Protein AF-A0A4R6VSX8-F1 (afdb_monomer_lite)

Foldseek 3Di:
DVVVVVVVVVVVVVVVVVQDDDPPPPVQDDAADPLLVQQLCLLLDPQQLDRRHDPQLCVPPHFDADPSHTFQPPFALQDLDDAPPLLGRLRRSLVVLLSSQVVRVVVSRHDDLVSLVSSLVSSLVSQVVSCPVHDPVSNVSSVVSSVVSVVQCVSRVSGRDDDDDDPRDPDDD

Radius of gyration: 16.75 Å; chains: 1; bounding box: 41×36×49 Å

Structure (mmCIF, N/CA/C/O backbone):
data_AF-A0A4R6VSX8-F1
#
_entry.id   AF-A0A4R6VSX8-F1
#
loop_
_atom_site.group_PDB
_atom_site.id
_atom_site.type_symbol
_atom_site.label_atom_id
_atom_site.label_alt_id
_atom_site.label_comp_id
_atom_site.label_asym_id
_atom_site.label_entity_id
_atom_site.label_seq_id
_atom_site.pdbx_PDB_ins_code
_atom_site.Cartn_x
_atom_site.Cartn_y
_atom_site.Cartn_z
_atom_site.occupancy
_atom_site.B_iso_or_equiv
_atom_site.auth_seq_id
_atom_site.auth_comp_id
_atom_site.auth_asym_id
_atom_site.auth_atom_id
_atom_site.pdbx_PDB_model_num
ATOM 1 N N . MET A 1 1 ? 3.334 13.616 31.011 1.00 51.47 1 MET A N 1
ATOM 2 C CA . MET A 1 1 ? 3.569 14.041 29.610 1.00 51.47 1 MET A CA 1
ATOM 3 C C . MET A 1 1 ? 5.043 14.019 29.218 1.00 51.47 1 MET A C 1
ATOM 5 O O . MET A 1 1 ? 5.368 13.355 28.248 1.00 51.47 1 MET A O 1
ATOM 9 N N . THR A 1 2 ? 5.950 14.635 29.978 1.00 43.91 2 THR A N 1
ATOM 10 C CA . THR A 1 2 ? 7.404 14.675 29.689 1.00 43.91 2 THR A CA 1
ATOM 11 C C . THR A 1 2 ? 8.071 13.302 29.561 1.00 43.91 2 THR A C 1
ATOM 13 O O . THR A 1 2 ? 8.921 13.118 28.700 1.00 43.91 2 THR A O 1
ATOM 16 N N . ARG A 1 3 ? 7.650 12.311 30.360 1.00 41.16 3 ARG A N 1
ATOM 17 C CA . ARG A 1 3 ? 8.186 10.939 30.277 1.00 41.16 3 ARG A CA 1
ATOM 18 C C . ARG A 1 3 ? 7.726 10.179 29.025 1.00 41.16 3 ARG A C 1
ATOM 20 O O . ARG A 1 3 ? 8.539 9.510 28.413 1.00 41.16 3 ARG A O 1
ATOM 27 N N . LEU A 1 4 ? 6.469 10.352 28.604 1.00 46.59 4 LEU A N 1
ATOM 28 C CA . LEU A 1 4 ? 5.921 9.757 27.372 1.00 46.59 4 LEU A CA 1
ATOM 29 C C . LEU A 1 4 ? 6.583 10.336 26.111 1.00 46.59 4 LEU A C 1
ATOM 31 O O . LEU A 1 4 ? 6.922 9.593 25.197 1.00 46.59 4 LEU A O 1
ATOM 35 N N . LEU A 1 5 ? 6.821 11.651 26.097 1.00 45.94 5 LEU A N 1
ATOM 36 C CA . LEU A 1 5 ? 7.528 12.331 25.007 1.00 45.94 5 LEU A CA 1
ATOM 37 C C . LEU A 1 5 ? 8.998 11.892 24.915 1.00 45.94 5 LEU A C 1
ATOM 39 O O . LEU A 1 5 ? 9.501 11.673 23.818 1.00 45.94 5 LEU A O 1
ATOM 43 N N . ALA A 1 6 ? 9.667 11.699 26.056 1.00 43.25 6 ALA A N 1
ATOM 44 C CA . ALA A 1 6 ? 11.038 11.191 26.101 1.00 43.25 6 ALA A CA 1
ATOM 45 C C . ALA A 1 6 ? 11.143 9.727 25.631 1.00 43.25 6 ALA A C 1
ATOM 47 O O . ALA A 1 6 ? 12.087 9.381 24.926 1.00 43.25 6 ALA A O 1
ATOM 48 N N . SER A 1 7 ? 10.161 8.881 25.961 1.00 55.56 7 SER A N 1
ATOM 49 C CA . SER A 1 7 ? 10.102 7.492 25.485 1.00 55.56 7 SER A CA 1
ATOM 50 C C . SER A 1 7 ? 9.863 7.402 23.976 1.00 55.56 7 SER A C 1
ATOM 52 O O . SER A 1 7 ? 10.529 6.619 23.305 1.00 55.56 7 SER A O 1
ATOM 54 N N . LEU A 1 8 ? 8.972 8.235 23.427 1.00 56.69 8 LEU A N 1
ATOM 55 C CA . LEU A 1 8 ? 8.721 8.291 21.984 1.00 56.69 8 LEU A CA 1
ATOM 56 C C . LEU A 1 8 ? 9.959 8.788 21.219 1.00 56.69 8 LEU A C 1
ATOM 58 O O . LEU A 1 8 ? 10.343 8.197 20.213 1.00 56.69 8 LEU A O 1
ATOM 62 N N . ALA A 1 9 ? 10.632 9.819 21.735 1.00 57.38 9 ALA A N 1
ATOM 63 C CA . ALA A 1 9 ? 11.876 10.327 21.163 1.00 57.38 9 ALA A CA 1
ATOM 64 C C . ALA A 1 9 ? 13.013 9.290 21.208 1.00 57.38 9 ALA A C 1
ATOM 66 O O . ALA A 1 9 ? 13.786 9.195 20.260 1.00 57.38 9 ALA A O 1
ATOM 67 N N . ALA A 1 10 ? 13.096 8.481 22.269 1.00 55.69 10 ALA A N 1
ATOM 68 C CA . ALA A 1 10 ? 14.096 7.422 22.391 1.00 55.69 10 ALA A CA 1
ATOM 69 C C . ALA A 1 10 ? 13.856 6.260 21.411 1.00 55.69 10 ALA A C 1
ATOM 71 O O . ALA A 1 10 ? 14.815 5.752 20.836 1.00 55.69 10 ALA A O 1
ATOM 72 N N . VAL A 1 11 ? 12.596 5.878 21.166 1.00 62.53 11 VAL A N 1
ATOM 73 C CA . VAL A 1 11 ? 12.244 4.868 20.149 1.00 62.53 11 VAL A CA 1
ATOM 74 C C . VAL A 1 11 ? 12.573 5.380 18.746 1.00 62.53 11 VAL A C 1
ATOM 76 O O . VAL A 1 11 ? 13.226 4.678 17.979 1.00 62.53 11 VAL A O 1
ATOM 79 N N . LEU A 1 12 ? 12.212 6.628 18.430 1.00 61.59 12 LEU A N 1
ATOM 80 C CA . LEU A 1 12 ? 12.558 7.256 17.151 1.00 61.59 12 LEU A CA 1
ATOM 81 C C . LEU A 1 12 ? 14.082 7.357 16.964 1.00 61.59 12 LEU A C 1
ATOM 83 O O . LEU A 1 12 ? 14.591 7.024 15.898 1.00 61.59 12 LEU A O 1
ATOM 87 N N . ALA A 1 13 ? 14.831 7.742 18.000 1.00 56.47 13 ALA A N 1
ATOM 88 C CA . ALA A 1 13 ? 16.292 7.818 17.954 1.00 56.47 13 ALA A CA 1
ATOM 89 C C . ALA A 1 13 ? 16.962 6.439 17.800 1.00 56.47 13 ALA A C 1
ATOM 91 O O . ALA A 1 13 ? 17.952 6.319 17.078 1.00 56.47 13 ALA A O 1
ATOM 92 N N . ALA A 1 14 ? 16.419 5.390 18.425 1.00 57.19 14 ALA A N 1
ATOM 93 C CA . ALA A 1 14 ? 16.904 4.020 18.257 1.00 57.19 14 ALA A CA 1
ATOM 94 C C . ALA A 1 14 ? 16.670 3.496 16.827 1.00 57.19 14 ALA A C 1
ATOM 96 O O . ALA A 1 14 ? 17.554 2.850 16.264 1.00 57.19 14 ALA A O 1
ATOM 97 N N . LEU A 1 15 ? 15.537 3.848 16.206 1.00 56.88 15 LEU A N 1
ATOM 98 C CA . LEU A 1 15 ? 15.261 3.570 14.790 1.00 56.88 15 LEU A CA 1
ATOM 99 C C . LEU A 1 15 ? 16.244 4.311 13.860 1.00 56.88 15 LEU A C 1
ATOM 101 O O . LEU A 1 15 ? 16.717 3.747 12.873 1.00 56.88 15 LEU A O 1
ATOM 105 N N . PHE A 1 16 ? 16.623 5.547 14.204 1.00 55.62 16 PHE A N 1
ATOM 106 C CA . PHE A 1 16 ? 17.639 6.314 13.471 1.00 55.62 16 PHE A CA 1
ATOM 107 C C . PHE A 1 16 ? 19.053 5.716 13.584 1.00 55.62 16 PHE A C 1
ATOM 109 O O . PHE A 1 16 ? 19.779 5.691 12.593 1.00 55.62 16 PHE A O 1
ATOM 116 N N . LEU A 1 17 ? 19.460 5.229 14.762 1.00 51.47 17 LEU A N 1
ATOM 117 C CA . LEU A 1 17 ? 20.836 4.774 15.024 1.00 51.47 17 LEU A CA 1
ATOM 118 C C . LEU A 1 17 ? 21.132 3.338 14.555 1.00 51.47 17 LEU A C 1
ATOM 120 O O . LEU A 1 17 ? 22.292 3.013 14.321 1.00 51.47 17 LEU A O 1
ATOM 124 N N . ALA A 1 18 ? 20.115 2.493 14.365 1.00 50.47 18 ALA A N 1
ATOM 125 C CA . ALA A 1 18 ? 20.274 1.145 13.802 1.00 50.47 18 ALA A CA 1
ATOM 126 C 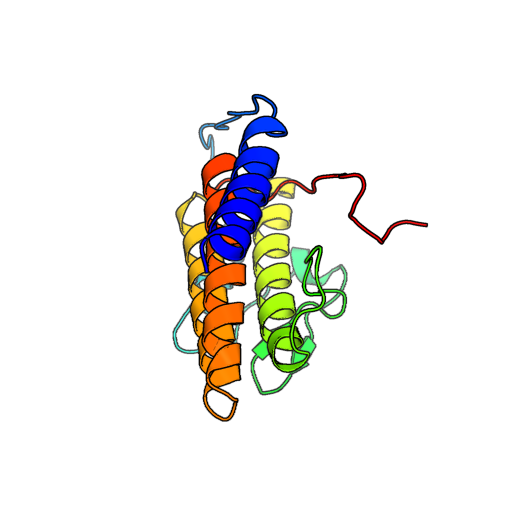C . ALA A 1 18 ? 20.345 1.120 12.255 1.00 50.47 18 ALA A C 1
ATOM 128 O O . ALA A 1 18 ? 20.499 0.062 11.646 1.00 50.47 18 ALA A O 1
ATOM 129 N N . SER A 1 19 ? 20.234 2.283 11.604 1.00 50.41 19 SER A N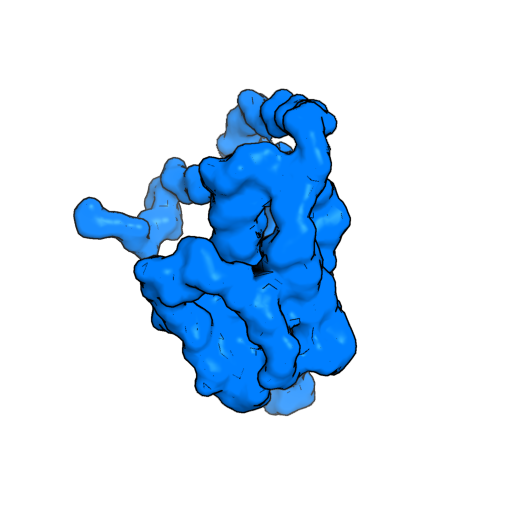 1
ATOM 130 C CA . SER A 1 19 ? 20.116 2.426 10.151 1.00 50.41 19 SER A CA 1
ATOM 131 C C . SER A 1 19 ? 21.480 2.411 9.454 1.00 50.41 19 SER A C 1
ATOM 133 O O . SER A 1 19 ? 22.069 3.455 9.170 1.00 50.41 19 SER A O 1
ATOM 135 N N . GLY A 1 20 ? 21.977 1.210 9.159 1.00 47.28 20 GLY A N 1
ATOM 136 C CA . GLY A 1 20 ? 23.137 1.001 8.296 1.00 47.28 20 GLY A CA 1
ATOM 137 C C . GLY A 1 20 ? 23.033 1.746 6.958 1.00 47.28 20 GLY A C 1
ATOM 138 O O . GLY A 1 20 ? 21.961 1.910 6.370 1.00 47.28 20 GLY A O 1
ATOM 139 N N . THR A 1 21 ? 24.183 2.214 6.478 1.00 54.03 21 THR A N 1
ATOM 140 C CA . THR A 1 21 ? 24.367 2.907 5.202 1.00 54.03 21 THR A CA 1
ATOM 141 C C . THR A 1 21 ? 24.023 1.991 4.028 1.00 54.03 21 THR A C 1
ATOM 143 O O . THR A 1 21 ? 24.817 1.131 3.658 1.00 54.03 21 THR A O 1
ATOM 146 N N . GLY A 1 22 ? 22.860 2.200 3.415 1.00 46.91 22 GLY A N 1
ATOM 147 C CA . GLY A 1 22 ? 22.411 1.433 2.255 1.00 46.91 22 GLY A CA 1
ATOM 148 C C . GLY A 1 22 ? 21.701 2.290 1.214 1.00 46.91 22 GLY A C 1
ATOM 149 O O . GLY A 1 22 ? 20.597 1.962 0.802 1.00 46.91 22 GLY A O 1
ATOM 150 N N . ARG A 1 23 ? 22.302 3.404 0.770 1.00 52.84 23 ARG A N 1
ATOM 151 C CA . ARG A 1 23 ? 21.839 4.087 -0.452 1.00 52.84 23 ARG A CA 1
ATOM 152 C C . ARG A 1 23 ? 22.324 3.317 -1.679 1.00 52.84 23 ARG A C 1
ATOM 154 O O . ARG A 1 23 ? 23.258 3.742 -2.350 1.00 52.84 23 ARG A O 1
ATOM 161 N N . ALA A 1 24 ? 21.673 2.204 -1.991 1.00 48.00 24 ALA A N 1
ATOM 162 C CA . ALA A 1 24 ? 21.672 1.692 -3.353 1.00 48.00 24 ALA A CA 1
ATOM 163 C C . ALA A 1 24 ? 20.498 2.342 -4.092 1.00 48.00 24 ALA A C 1
ATOM 165 O O . ALA A 1 24 ? 19.452 1.736 -4.297 1.00 48.00 24 ALA A O 1
ATOM 166 N N . THR A 1 25 ? 20.653 3.606 -4.495 1.00 48.75 25 THR A N 1
ATOM 167 C CA . THR A 1 25 ? 19.881 4.095 -5.639 1.00 48.75 25 THR A CA 1
ATOM 168 C C . THR A 1 25 ? 20.378 3.305 -6.841 1.00 48.75 25 THR A C 1
ATOM 170 O O . THR A 1 25 ? 21.354 3.695 -7.485 1.00 48.75 25 THR A O 1
ATOM 173 N N . VAL A 1 26 ? 19.758 2.160 -7.126 1.00 51.53 26 VAL A N 1
ATOM 174 C CA . VAL A 1 26 ? 19.848 1.592 -8.466 1.00 51.53 26 VAL A CA 1
ATOM 175 C C . VAL A 1 26 ? 19.187 2.637 -9.350 1.00 51.53 26 VAL A C 1
ATOM 177 O O . VAL A 1 26 ? 17.968 2.776 -9.355 1.00 51.53 26 VAL A O 1
ATOM 180 N N . ALA A 1 27 ? 19.997 3.459 -10.018 1.00 51.66 27 ALA A N 1
ATOM 181 C CA . ALA A 1 27 ? 19.503 4.278 -11.109 1.00 51.66 27 ALA A CA 1
ATOM 182 C C . ALA A 1 27 ? 18.802 3.315 -12.075 1.00 51.66 27 ALA A C 1
ATOM 184 O O . ALA A 1 27 ? 19.461 2.417 -12.608 1.00 51.66 27 ALA A O 1
ATOM 185 N N . GLN A 1 28 ? 17.478 3.447 -12.212 1.00 56.66 28 GLN A N 1
ATOM 186 C CA . GLN A 1 28 ? 16.669 2.619 -13.103 1.00 56.66 28 GLN A CA 1
ATOM 187 C C . GLN A 1 28 ? 17.310 2.655 -14.494 1.00 56.66 28 GLN A C 1
ATOM 189 O O . GLN A 1 28 ? 17.377 3.701 -15.138 1.00 56.66 28 GLN A O 1
ATOM 194 N N . ARG A 1 29 ? 17.843 1.517 -14.939 1.00 58.41 29 ARG A N 1
ATOM 195 C CA . ARG A 1 29 ? 18.340 1.329 -16.302 1.00 58.41 29 ARG A CA 1
ATOM 196 C C . ARG A 1 29 ? 17.427 0.321 -16.981 1.00 58.41 29 ARG A C 1
ATOM 198 O O . ARG A 1 29 ? 17.674 -0.873 -16.894 1.00 58.41 29 ARG A O 1
ATOM 205 N N . GLY A 1 30 ? 16.370 0.817 -17.618 1.00 74.12 30 GLY A N 1
ATOM 206 C CA . GLY A 1 30 ? 15.405 0.007 -18.362 1.00 74.12 30 GLY A CA 1
ATOM 207 C C . GLY A 1 30 ? 13.973 0.538 -18.237 1.00 74.12 30 GLY A C 1
ATOM 208 O O . GLY A 1 30 ? 13.719 1.380 -17.373 1.00 74.12 30 GLY A O 1
ATOM 209 N N . PRO A 1 31 ? 13.054 0.095 -19.111 1.00 90.25 31 PRO A N 1
ATOM 210 C CA . PRO A 1 31 ? 11.630 0.372 -18.954 1.00 90.25 31 PRO A CA 1
ATOM 211 C C . PRO A 1 31 ? 11.075 -0.307 -17.692 1.00 90.25 31 PRO A C 1
ATOM 213 O O . PRO A 1 31 ? 11.546 -1.369 -17.288 1.00 90.25 31 PRO A O 1
ATOM 216 N N . GLU A 1 32 ? 10.063 0.309 -17.083 1.00 94.69 32 GLU A N 1
ATOM 217 C CA . GLU A 1 32 ? 9.292 -0.297 -15.993 1.00 94.69 32 GLU A CA 1
ATOM 218 C C . GLU A 1 32 ? 8.459 -1.483 -16.507 1.00 94.69 32 GLU A C 1
ATOM 220 O O . GLU A 1 32 ? 8.029 -1.491 -17.665 1.00 94.69 32 GLU A O 1
ATOM 225 N N . ASP A 1 33 ? 8.194 -2.472 -15.648 1.00 95.44 33 ASP A N 1
ATOM 226 C CA . ASP A 1 33 ? 7.248 -3.547 -15.952 1.00 95.44 33 ASP A CA 1
ATOM 227 C C . ASP A 1 33 ? 5.824 -2.979 -16.077 1.00 95.44 33 ASP A C 1
ATOM 229 O O . ASP A 1 33 ? 5.204 -2.569 -15.093 1.00 95.44 33 ASP A O 1
ATOM 233 N N . ALA A 1 34 ? 5.309 -2.924 -17.306 1.00 95.50 34 ALA A N 1
ATOM 234 C CA . ALA A 1 34 ? 4.057 -2.232 -17.607 1.00 95.50 34 ALA A CA 1
ATOM 235 C C . ALA A 1 34 ? 2.828 -2.879 -16.943 1.00 95.50 34 ALA A C 1
ATOM 237 O O . ALA A 1 34 ? 1.896 -2.168 -16.561 1.00 95.50 34 ALA A O 1
ATOM 238 N N . GLU A 1 35 ? 2.814 -4.208 -16.793 1.00 95.56 35 GLU A N 1
ATOM 239 C CA . GLU A 1 35 ? 1.706 -4.921 -16.148 1.00 95.56 35 GLU A CA 1
ATOM 240 C C . GLU A 1 35 ? 1.667 -4.620 -14.645 1.00 95.56 35 GLU A C 1
ATOM 242 O O . GLU A 1 35 ? 0.613 -4.269 -14.114 1.00 95.56 35 GLU A O 1
ATOM 247 N N . SER A 1 36 ? 2.814 -4.670 -13.963 1.00 95.69 36 SER A N 1
ATOM 248 C CA . SER A 1 36 ? 2.914 -4.340 -12.538 1.00 95.69 36 SER A CA 1
ATOM 249 C C . SER A 1 36 ? 2.655 -2.857 -12.281 1.00 95.69 36 SER A C 1
ATOM 251 O O . SER A 1 36 ? 1.966 -2.519 -11.321 1.00 95.69 36 SER A O 1
ATOM 253 N N . ALA A 1 37 ? 3.139 -1.962 -13.151 1.00 96.38 37 ALA A N 1
ATOM 254 C CA . ALA A 1 37 ? 2.848 -0.530 -13.068 1.00 96.38 37 ALA A CA 1
ATOM 255 C C . ALA A 1 37 ? 1.339 -0.263 -13.133 1.00 96.38 37 ALA A C 1
ATOM 257 O O . ALA A 1 37 ? 0.792 0.473 -12.310 1.00 96.38 37 ALA A O 1
ATOM 258 N N . ARG A 1 38 ? 0.646 -0.911 -14.074 1.00 96.75 38 ARG A N 1
ATOM 259 C CA . ARG A 1 38 ? -0.809 -0.822 -14.191 1.00 96.75 38 ARG A CA 1
ATOM 260 C C . ARG A 1 38 ? -1.512 -1.370 -12.949 1.00 96.75 38 ARG A C 1
ATOM 262 O O . ARG A 1 38 ? -2.394 -0.697 -12.424 1.00 96.75 38 ARG A O 1
ATOM 269 N N . ALA A 1 39 ? -1.102 -2.539 -12.463 1.00 96.50 39 ALA A N 1
ATOM 270 C CA . ALA A 1 39 ? -1.693 -3.149 -11.277 1.00 96.50 39 ALA A CA 1
ATOM 271 C C . ALA A 1 39 ? -1.552 -2.250 -10.037 1.00 96.50 39 ALA A C 1
ATOM 273 O O . ALA A 1 39 ? -2.515 -2.074 -9.296 1.00 96.50 39 ALA A O 1
ATOM 274 N N . VAL A 1 40 ? -0.389 -1.618 -9.834 1.00 97.50 40 VAL A N 1
ATOM 275 C CA . VAL A 1 40 ? -0.184 -0.651 -8.740 1.00 97.50 40 VAL A CA 1
ATOM 276 C C . VAL A 1 40 ? -1.061 0.589 -8.917 1.00 97.50 40 VAL A C 1
ATOM 278 O O . VAL A 1 40 ? -1.675 1.045 -7.951 1.00 97.50 40 VAL A O 1
ATOM 281 N N . ALA A 1 41 ? -1.157 1.135 -10.131 1.00 97.25 41 ALA A N 1
ATOM 282 C CA . ALA A 1 41 ? -2.013 2.289 -10.403 1.00 97.25 41 ALA A CA 1
ATOM 283 C C . ALA A 1 41 ? -3.497 1.990 -10.115 1.00 97.25 41 ALA A C 1
ATOM 285 O O . ALA A 1 41 ? -4.182 2.808 -9.508 1.00 97.25 41 ALA A O 1
ATOM 286 N N . GLU A 1 42 ? -3.984 0.807 -10.490 1.00 96.44 42 GLU A N 1
ATOM 287 C CA . GLU A 1 42 ? -5.350 0.356 -10.194 1.00 96.44 42 GLU A CA 1
ATOM 288 C C . GLU A 1 42 ? -5.544 0.073 -8.690 1.00 96.44 42 GLU A C 1
ATOM 290 O O . GLU A 1 42 ? -6.545 0.486 -8.109 1.00 96.44 42 GLU A O 1
ATOM 295 N N . LEU A 1 43 ? -4.570 -0.550 -8.014 1.00 95.75 43 LEU A N 1
ATOM 296 C CA . LEU A 1 43 ? -4.639 -0.862 -6.577 1.00 95.75 43 LEU A CA 1
ATOM 297 C C . LEU A 1 43 ? -4.661 0.393 -5.687 1.00 95.75 43 LEU A C 1
ATOM 299 O O . LEU A 1 43 ? -5.235 0.370 -4.597 1.00 95.75 43 LEU A O 1
ATOM 303 N N . THR A 1 44 ? -4.035 1.475 -6.147 1.00 96.88 44 THR A N 1
ATOM 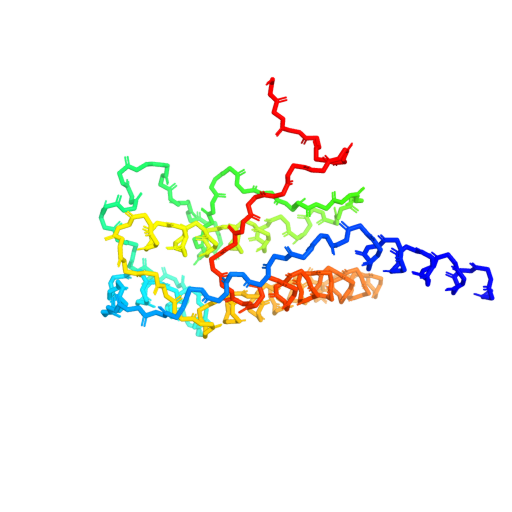304 C CA . THR A 1 44 ? -3.921 2.761 -5.434 1.00 96.88 44 THR A CA 1
ATOM 305 C C . THR A 1 44 ? -4.891 3.826 -5.956 1.00 96.88 44 THR A C 1
ATOM 307 O O . THR A 1 44 ? -4.929 4.942 -5.430 1.00 96.88 44 THR A O 1
ATOM 310 N N . GLY A 1 45 ? -5.676 3.478 -6.979 1.00 93.00 45 GLY A N 1
ATOM 311 C CA . GLY A 1 45 ? -6.658 4.336 -7.622 1.00 93.00 45 GLY A CA 1
ATOM 312 C C . GLY A 1 45 ? -7.984 4.437 -6.856 1.00 93.00 45 GLY A C 1
ATOM 313 O O . GLY A 1 45 ? -8.186 3.782 -5.832 1.00 93.00 45 GLY A O 1
ATOM 314 N N . PRO A 1 46 ? -8.917 5.270 -7.350 1.00 87.38 46 PRO A N 1
ATOM 315 C CA . PRO A 1 46 ? -10.221 5.467 -6.717 1.00 87.38 46 PRO A CA 1
ATOM 316 C C . PRO A 1 46 ? -11.143 4.243 -6.832 1.00 87.38 46 PRO A C 1
ATOM 318 O O . PRO A 1 46 ? -11.936 4.001 -5.926 1.00 87.38 46 PRO A O 1
ATOM 321 N N . ASP A 1 47 ? -11.038 3.472 -7.920 1.00 87.31 47 ASP A N 1
ATOM 322 C CA . ASP A 1 47 ? -11.743 2.202 -8.102 1.00 87.31 47 ASP A CA 1
ATOM 323 C C . ASP A 1 47 ? -10.740 1.049 -8.062 1.00 87.31 47 ASP A C 1
ATOM 325 O O . ASP A 1 47 ? -9.852 0.948 -8.905 1.00 87.31 47 ASP A O 1
ATOM 329 N N . ARG A 1 48 ? -10.897 0.194 -7.051 1.00 89.62 48 ARG A N 1
ATOM 330 C CA . ARG A 1 48 ? -10.003 -0.929 -6.737 1.00 89.62 48 ARG A CA 1
ATOM 331 C C . ARG A 1 48 ? -10.694 -2.282 -6.886 1.00 89.62 48 ARG A C 1
ATOM 333 O O . ARG A 1 48 ? -10.157 -3.300 -6.455 1.00 89.62 48 ARG A O 1
ATOM 340 N N . THR A 1 49 ? -11.898 -2.294 -7.453 1.00 83.81 49 THR A N 1
ATOM 341 C CA . THR A 1 49 ? -12.743 -3.493 -7.514 1.00 83.81 49 THR A CA 1
ATOM 342 C C . THR A 1 49 ? -12.338 -4.457 -8.628 1.00 83.81 49 THR A C 1
ATOM 344 O O . THR A 1 49 ? -12.673 -5.640 -8.568 1.00 83.81 49 THR A O 1
ATOM 347 N N . ALA A 1 50 ? -11.579 -3.978 -9.618 1.00 84.69 50 ALA A N 1
ATOM 348 C CA . ALA A 1 50 ? -11.179 -4.738 -10.798 1.00 84.69 50 ALA A CA 1
ATOM 349 C C . ALA A 1 50 ? -9.704 -4.504 -11.171 1.00 84.69 50 ALA A C 1
ATOM 351 O O . ALA A 1 50 ? -9.394 -4.088 -12.285 1.00 84.69 50 ALA A O 1
ATOM 352 N N . VAL A 1 51 ? -8.790 -4.774 -10.235 1.00 91.00 51 VAL A N 1
ATOM 353 C CA . VAL A 1 51 ? -7.342 -4.688 -10.488 1.00 91.00 51 VAL A CA 1
ATOM 354 C C . VAL A 1 51 ? -6.882 -5.874 -11.347 1.00 91.00 51 VAL A C 1
ATOM 356 O O . VAL A 1 51 ? -7.083 -7.040 -10.991 1.00 91.00 51 VAL A O 1
ATOM 359 N N . ALA A 1 52 ? -6.229 -5.585 -12.467 1.00 92.75 52 ALA A N 1
ATOM 360 C CA . ALA A 1 52 ? -5.629 -6.560 -13.363 1.00 92.75 52 ALA A CA 1
ATOM 361 C C . ALA A 1 52 ? -4.256 -7.000 -12.832 1.00 92.75 52 ALA A C 1
ATOM 363 O O . ALA A 1 52 ? -3.240 -6.342 -13.046 1.00 92.75 52 ALA A O 1
ATOM 364 N N . ILE A 1 53 ? -4.226 -8.140 -12.141 1.00 93.25 53 ILE A N 1
ATOM 365 C CA . ILE A 1 53 ? -2.984 -8.732 -11.630 1.00 93.25 53 ILE A CA 1
ATOM 366 C C . ILE A 1 53 ? -2.194 -9.389 -12.779 1.00 93.25 53 ILE A C 1
ATOM 368 O O . ILE A 1 53 ? -2.786 -10.184 -13.519 1.00 93.25 53 ILE A O 1
ATOM 372 N N . PRO A 1 54 ? -0.874 -9.126 -12.916 1.00 91.94 54 PRO A N 1
ATOM 373 C CA . PRO A 1 54 ? -0.036 -9.767 -13.928 1.00 91.94 54 PRO A CA 1
ATOM 374 C C . PRO A 1 54 ? -0.140 -11.295 -13.855 1.00 91.94 54 PRO A C 1
ATOM 376 O O . PRO A 1 54 ? -0.081 -11.885 -12.772 1.00 91.94 54 PRO A O 1
ATOM 379 N N . ALA A 1 55 ? -0.261 -11.972 -14.998 1.00 87.38 55 ALA A N 1
ATOM 380 C CA . ALA A 1 55 ? -0.406 -13.433 -15.009 1.00 87.38 55 ALA A CA 1
ATOM 381 C C . ALA A 1 55 ? 0.823 -14.138 -14.407 1.00 87.38 55 ALA A C 1
ATOM 383 O O . ALA A 1 55 ? 0.687 -15.143 -13.712 1.00 87.38 55 ALA A O 1
ATOM 384 N N . SER A 1 56 ? 2.010 -13.567 -14.632 1.00 84.81 56 SER A N 1
ATOM 385 C CA . SER A 1 56 ? 3.281 -14.021 -14.058 1.00 84.81 56 SER A CA 1
ATOM 386 C C . SER A 1 56 ? 3.330 -13.885 -12.533 1.00 84.81 56 SER A C 1
ATOM 388 O O . SER A 1 56 ? 3.945 -14.719 -11.877 1.00 84.81 56 SER A O 1
ATOM 390 N N . PHE A 1 57 ? 2.648 -12.885 -11.967 1.00 87.56 57 PHE A N 1
ATOM 391 C CA . PHE A 1 57 ? 2.510 -12.705 -10.520 1.00 87.56 57 PHE A CA 1
ATOM 392 C C . PHE A 1 57 ? 1.563 -13.756 -9.929 1.00 87.56 57 PHE A C 1
ATOM 394 O O . PHE A 1 57 ? 1.870 -14.428 -8.948 1.00 87.56 57 PHE A O 1
ATOM 401 N N . ALA A 1 58 ? 0.415 -13.960 -10.578 1.00 79.19 58 ALA A N 1
ATOM 402 C CA . ALA A 1 58 ? -0.639 -14.851 -10.100 1.00 79.19 58 ALA A CA 1
ATOM 403 C C . ALA A 1 58 ? -0.327 -16.357 -10.239 1.00 79.19 58 ALA A C 1
ATOM 405 O O . ALA A 1 58 ? -1.177 -17.180 -9.891 1.00 79.19 58 ALA A O 1
ATOM 406 N N . ALA A 1 59 ? 0.846 -16.715 -10.772 1.00 70.38 59 ALA A N 1
ATOM 407 C CA . ALA A 1 59 ? 1.362 -18.082 -10.786 1.00 70.38 59 ALA A CA 1
ATOM 408 C C . ALA A 1 59 ? 1.907 -18.533 -9.411 1.00 70.38 59 ALA A C 1
ATOM 410 O O . ALA A 1 59 ? 2.103 -19.730 -9.210 1.00 70.38 59 ALA A O 1
ATOM 411 N N . GLY A 1 60 ? 2.140 -17.594 -8.482 1.00 72.31 60 GLY A N 1
ATOM 412 C CA . GLY A 1 60 ? 2.404 -17.861 -7.064 1.00 72.31 60 GLY A CA 1
ATOM 413 C C . GLY A 1 60 ? 1.118 -17.933 -6.228 1.00 72.31 60 GLY A C 1
ATOM 414 O O . GLY A 1 60 ? 0.100 -18.464 -6.676 1.00 72.31 60 GLY A O 1
ATOM 415 N N . ASP A 1 61 ? 1.144 -17.372 -5.015 1.00 69.62 61 ASP A N 1
ATOM 416 C CA . ASP A 1 61 ? -0.062 -17.240 -4.189 1.00 69.62 61 ASP A CA 1
ATOM 417 C C . ASP A 1 61 ? -0.978 -16.146 -4.749 1.00 69.62 61 ASP A C 1
ATOM 419 O O . ASP A 1 61 ? -0.591 -14.990 -4.922 1.00 69.62 61 ASP A O 1
ATOM 423 N N . ARG A 1 62 ? -2.219 -16.521 -5.071 1.00 84.31 62 ARG A N 1
ATOM 424 C CA . ARG A 1 62 ? -3.173 -15.607 -5.705 1.00 84.31 62 ARG A CA 1
ATOM 425 C C . ARG A 1 62 ? -3.749 -14.626 -4.679 1.00 84.31 62 ARG A C 1
ATOM 427 O O . ARG A 1 62 ? -4.214 -15.075 -3.628 1.00 84.31 62 ARG A O 1
ATOM 434 N N . PRO A 1 63 ? -3.834 -13.324 -5.010 1.00 91.69 63 PRO A N 1
ATOM 435 C CA . PRO A 1 63 ? -4.563 -12.365 -4.191 1.00 91.69 63 PRO A CA 1
ATOM 436 C C . PRO A 1 63 ? -6.016 -12.798 -3.985 1.00 91.69 63 PRO A C 1
ATOM 438 O O . PRO A 1 63 ? -6.647 -13.357 -4.889 1.00 91.69 63 PRO A O 1
ATOM 441 N N . VAL A 1 64 ? -6.557 -12.511 -2.806 1.00 92.31 64 VAL A N 1
ATOM 442 C CA . VAL A 1 64 ? -7.949 -12.816 -2.450 1.00 92.31 64 VAL A CA 1
ATOM 443 C C . VAL A 1 64 ? -8.791 -11.549 -2.436 1.00 92.31 64 VAL A C 1
ATOM 445 O O . VAL A 1 64 ? -8.299 -10.478 -2.091 1.00 92.31 64 VAL A O 1
ATOM 448 N N . VAL A 1 65 ? -10.070 -11.670 -2.795 1.00 92.62 65 VAL A N 1
ATOM 449 C CA . VAL A 1 65 ? -11.024 -10.555 -2.738 1.00 92.62 65 VAL A CA 1
ATOM 450 C C . VAL A 1 65 ? -11.753 -10.581 -1.398 1.00 92.62 65 VAL A C 1
ATOM 452 O O . VAL A 1 65 ? -12.457 -11.545 -1.099 1.00 92.62 65 VAL A O 1
ATOM 455 N N . VAL A 1 66 ? -11.640 -9.509 -0.617 1.00 91.19 66 VAL A N 1
ATOM 456 C CA . VAL A 1 66 ? -12.404 -9.300 0.624 1.00 91.19 66 VAL A CA 1
ATOM 457 C C . VAL A 1 66 ? -13.007 -7.903 0.582 1.00 91.19 66 VAL A C 1
ATOM 459 O O . VAL A 1 66 ? -12.307 -6.929 0.318 1.00 91.19 66 VAL A O 1
ATOM 462 N N . GLY A 1 67 ? -14.327 -7.796 0.763 1.00 86.38 67 GLY A N 1
ATOM 463 C CA . GLY A 1 67 ? -15.018 -6.499 0.726 1.00 86.38 67 GLY A CA 1
ATOM 464 C C . GLY A 1 67 ? -14.804 -5.709 -0.575 1.00 86.38 67 GLY A C 1
ATOM 465 O O . GLY A 1 67 ? -14.796 -4.483 -0.548 1.00 86.38 67 GLY A O 1
ATOM 466 N N . GLY A 1 68 ? -14.574 -6.396 -1.702 1.00 87.00 68 GLY A N 1
ATOM 467 C CA . GLY A 1 68 ? -14.289 -5.766 -2.998 1.00 87.00 68 GLY A CA 1
ATOM 468 C C . GLY A 1 68 ? -12.854 -5.252 -3.174 1.00 87.00 68 GLY A C 1
ATOM 469 O O . GLY A 1 68 ? -12.579 -4.604 -4.178 1.00 87.00 68 GLY A O 1
ATOM 470 N N . LYS A 1 69 ? -11.939 -5.537 -2.239 1.00 89.56 69 LYS A N 1
ATOM 471 C CA . LYS A 1 69 ? -10.510 -5.197 -2.329 1.00 89.56 69 LYS A CA 1
ATOM 472 C C . LYS A 1 69 ? -9.673 -6.459 -2.527 1.00 89.56 69 LYS A C 1
ATOM 474 O O . LYS A 1 69 ? -9.979 -7.494 -1.935 1.00 89.56 69 LYS A O 1
ATOM 479 N N . LEU A 1 70 ? -8.612 -6.368 -3.329 1.00 94.25 70 LEU A N 1
ATOM 480 C CA . LEU A 1 70 ? -7.596 -7.419 -3.414 1.00 94.25 70 LEU A CA 1
ATOM 481 C C . LEU A 1 70 ? -6.598 -7.306 -2.269 1.00 94.25 70 LEU A C 1
ATOM 483 O O . LEU A 1 70 ? -6.080 -6.221 -2.007 1.00 94.25 70 LEU A O 1
ATOM 487 N N . LEU A 1 71 ? -6.318 -8.444 -1.641 1.00 94.62 71 LEU A N 1
ATOM 488 C CA . LEU A 1 71 ? -5.460 -8.576 -0.474 1.00 94.62 71 LEU A CA 1
ATOM 489 C C . LEU A 1 71 ? -4.458 -9.713 -0.673 1.00 94.62 71 LEU A C 1
ATOM 491 O O . LEU A 1 71 ? -4.796 -10.739 -1.274 1.00 94.62 71 LEU A O 1
ATOM 495 N N . ASP A 1 72 ? -3.269 -9.575 -0.095 1.00 92.69 72 ASP A N 1
ATOM 496 C CA . ASP A 1 72 ? -2.369 -10.708 0.106 1.00 92.69 72 ASP A CA 1
ATOM 497 C C . ASP A 1 72 ? -3.000 -11.673 1.141 1.00 92.69 72 ASP A C 1
ATOM 499 O O . ASP A 1 72 ? -3.343 -11.255 2.256 1.00 92.69 72 ASP A O 1
ATOM 503 N N . PRO A 1 73 ? -3.240 -12.958 0.807 1.00 91.00 73 PRO A N 1
ATOM 504 C CA . PRO A 1 73 ? -3.756 -13.939 1.765 1.00 91.00 73 PRO A CA 1
ATOM 505 C C . PRO A 1 73 ? -2.803 -14.239 2.929 1.00 91.00 73 PRO A C 1
ATOM 507 O O . PRO A 1 73 ? -3.268 -14.726 3.958 1.00 91.00 73 PRO A O 1
ATOM 510 N N . ARG A 1 74 ? -1.502 -13.972 2.782 1.00 88.62 74 ARG A N 1
ATOM 511 C CA . ARG A 1 74 ? -0.470 -14.208 3.805 1.00 88.62 74 ARG A CA 1
ATOM 512 C C . ARG A 1 74 ? 0.049 -12.918 4.441 1.00 88.62 74 ARG A C 1
ATOM 514 O O . ARG A 1 74 ? 0.826 -12.994 5.390 1.00 88.62 74 ARG A O 1
ATOM 521 N N . GLY A 1 75 ? -0.389 -11.770 3.929 1.00 86.75 75 GLY A N 1
ATOM 522 C CA . GLY A 1 75 ? -0.009 -10.461 4.434 1.00 86.75 75 GLY A CA 1
ATOM 523 C C . GLY A 1 75 ? -0.439 -10.268 5.884 1.00 86.75 75 GLY A C 1
ATOM 524 O O . GLY A 1 75 ? -1.409 -10.863 6.366 1.00 86.75 75 GLY A O 1
ATOM 525 N N . SER A 1 76 ? 0.284 -9.416 6.594 1.00 87.81 76 SER A N 1
ATOM 526 C CA . SER A 1 76 ? -0.022 -9.085 7.980 1.00 87.81 76 SER A CA 1
ATOM 527 C C . SER A 1 76 ? 0.569 -7.734 8.340 1.00 87.81 76 SER A C 1
ATOM 529 O O . SER A 1 76 ? 1.559 -7.288 7.765 1.00 87.81 76 SER A O 1
ATOM 531 N N . CYS A 1 77 ? -0.013 -7.074 9.338 1.00 87.62 77 CYS A N 1
ATOM 532 C CA . CYS A 1 77 ? 0.577 -5.854 9.860 1.00 87.62 77 CYS A CA 1
ATOM 533 C C . CYS A 1 77 ? 1.942 -6.148 10.498 1.00 87.62 77 CYS A C 1
ATOM 535 O O . CYS A 1 77 ? 2.028 -6.549 11.659 1.00 87.62 77 CYS A O 1
ATOM 537 N N . SER A 1 78 ? 3.016 -5.904 9.747 1.00 73.81 78 SER A N 1
ATOM 538 C CA . SER A 1 78 ? 4.390 -6.019 10.232 1.00 73.81 78 SER A CA 1
ATOM 539 C C . SER A 1 78 ? 4.698 -4.863 11.185 1.00 73.81 78 SER A C 1
ATOM 541 O O . SER A 1 78 ? 5.189 -3.808 10.783 1.00 73.81 78 SER A O 1
ATOM 543 N N . SER A 1 79 ? 4.369 -5.046 12.464 1.00 70.12 79 SER A N 1
ATOM 544 C CA . SER A 1 79 ? 4.535 -4.044 13.518 1.00 70.12 79 SER A CA 1
ATOM 545 C C . SER A 1 79 ? 5.162 -4.667 14.772 1.00 70.12 79 SER A C 1
ATOM 547 O O . SER A 1 79 ? 4.781 -5.767 15.169 1.00 70.12 79 SER A O 1
ATOM 549 N N . PRO A 1 80 ? 6.097 -3.971 15.449 1.00 62.50 80 PRO A N 1
ATOM 550 C CA . PRO A 1 80 ? 6.665 -4.435 16.718 1.00 62.50 80 PRO A CA 1
ATOM 551 C C . PRO A 1 80 ? 5.662 -4.378 17.882 1.00 62.50 80 PRO A C 1
ATOM 553 O O . PRO A 1 80 ? 5.946 -4.877 18.969 1.00 62.50 80 PRO A O 1
ATOM 556 N N . VAL A 1 81 ? 4.514 -3.731 17.673 1.00 69.31 81 VAL A N 1
ATOM 557 C CA . VAL A 1 81 ? 3.411 -3.637 18.631 1.00 69.31 81 VAL A CA 1
ATOM 558 C C . VAL A 1 81 ? 2.123 -4.128 17.990 1.00 69.31 81 VAL A C 1
ATOM 560 O O . VAL A 1 81 ? 1.925 -3.949 16.787 1.00 69.31 81 VAL A O 1
ATOM 563 N N . ASP A 1 82 ? 1.229 -4.681 18.804 1.00 77.06 82 ASP A N 1
ATOM 564 C CA . ASP A 1 82 ? -0.079 -5.125 18.332 1.00 77.06 82 ASP A CA 1
ATOM 565 C C . ASP A 1 82 ? -0.875 -3.930 17.793 1.00 77.06 82 ASP A C 1
ATOM 567 O O . ASP A 1 82 ? -1.136 -2.951 18.504 1.00 77.06 82 ASP A O 1
ATOM 571 N N . LEU A 1 83 ? -1.245 -4.008 16.517 1.00 85.19 83 LEU A N 1
ATOM 572 C CA . LEU A 1 83 ? -2.141 -3.049 15.889 1.00 85.19 83 LEU A CA 1
ATOM 573 C C . LEU A 1 83 ? -3.598 -3.523 16.010 1.00 85.19 83 LEU A C 1
ATOM 575 O O . LEU A 1 83 ? -3.856 -4.712 16.208 1.00 85.19 83 LEU A O 1
ATOM 579 N N . PRO A 1 84 ? -4.577 -2.606 15.929 1.00 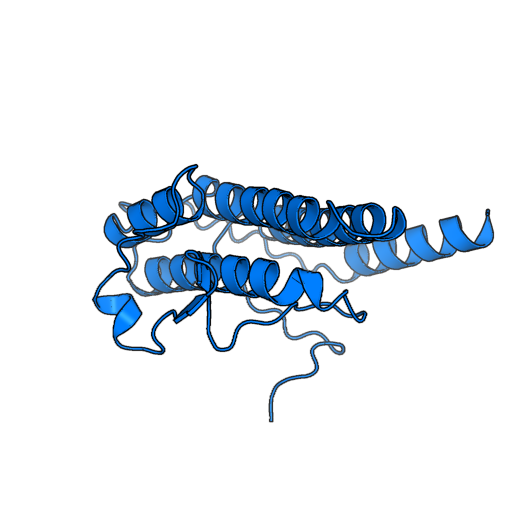89.19 84 PRO A N 1
ATOM 580 C CA . PRO A 1 84 ? -5.983 -2.983 15.893 1.00 89.19 84 PRO A CA 1
ATOM 581 C C . PRO A 1 84 ? -6.270 -3.937 14.729 1.00 89.19 84 PRO A C 1
ATOM 583 O O . PRO A 1 84 ? -5.892 -3.639 13.602 1.00 89.19 84 PRO A O 1
ATOM 586 N N . ALA A 1 85 ? -7.031 -5.009 14.972 1.00 91.31 85 ALA A N 1
ATOM 587 C CA . ALA A 1 85 ? -7.446 -5.955 13.925 1.00 91.31 85 ALA A CA 1
ATOM 588 C C . ALA A 1 85 ? -8.225 -5.289 12.771 1.00 91.31 85 ALA A C 1
ATOM 590 O O . ALA A 1 85 ? -8.270 -5.793 11.656 1.00 91.31 85 ALA A O 1
ATOM 591 N N . SER A 1 86 ? -8.811 -4.108 13.007 1.00 92.62 86 SER A N 1
ATOM 592 C CA . SER A 1 86 ? -9.416 -3.293 11.948 1.00 92.62 86 SER A CA 1
ATOM 593 C C . SER A 1 86 ? -8.417 -2.852 10.868 1.00 92.62 86 SER A C 1
ATOM 595 O O . SER A 1 86 ? -8.843 -2.384 9.818 1.00 92.62 86 SER A O 1
ATOM 597 N N . PHE A 1 87 ? -7.106 -2.965 11.106 1.00 95.31 87 PHE A N 1
ATOM 598 C CA . PHE A 1 87 ? -6.055 -2.623 10.146 1.00 95.31 87 PHE A CA 1
ATOM 599 C C . PHE A 1 87 ? -5.612 -3.803 9.276 1.00 95.31 87 PHE A C 1
ATOM 601 O O . PHE A 1 87 ? -4.912 -3.570 8.294 1.00 95.31 87 PHE A O 1
ATOM 608 N N . ASP A 1 88 ? -6.035 -5.035 9.575 1.00 94.25 88 ASP A N 1
ATOM 609 C CA . ASP A 1 88 ? -5.529 -6.242 8.909 1.00 94.25 88 ASP A CA 1
ATOM 610 C C . ASP A 1 88 ? -5.706 -6.182 7.387 1.00 94.25 88 ASP A C 1
ATOM 612 O O . ASP A 1 88 ? -4.752 -6.388 6.638 1.00 94.25 88 ASP A O 1
ATOM 616 N N . ASP A 1 89 ? -6.897 -5.817 6.907 1.00 95.50 89 ASP A N 1
ATOM 617 C CA . ASP A 1 89 ? -7.153 -5.701 5.468 1.00 95.50 89 ASP A CA 1
ATOM 618 C C . ASP A 1 89 ? -6.362 -4.549 4.822 1.00 95.50 89 ASP A C 1
ATOM 620 O O . ASP A 1 89 ? -5.941 -4.660 3.673 1.00 95.50 89 ASP A O 1
ATOM 624 N N . ALA A 1 90 ? -6.102 -3.457 5.549 1.00 95.81 90 ALA A N 1
ATOM 625 C CA . ALA A 1 90 ? -5.266 -2.363 5.048 1.00 95.81 90 ALA A CA 1
ATOM 626 C C . ALA A 1 90 ? -3.805 -2.815 4.883 1.00 95.81 90 ALA A C 1
ATOM 628 O O . ALA A 1 90 ? -3.200 -2.587 3.836 1.00 95.81 90 ALA A O 1
ATOM 629 N N . CYS A 1 91 ? -3.262 -3.516 5.881 1.00 95.88 91 CYS A N 1
ATOM 630 C CA . CYS A 1 91 ? -1.909 -4.069 5.838 1.00 95.88 91 CYS A CA 1
ATOM 631 C C . CYS A 1 91 ? -1.762 -5.129 4.740 1.00 95.88 91 CYS A C 1
ATOM 633 O O . CYS A 1 91 ? -0.813 -5.089 3.968 1.00 95.88 91 CYS A O 1
ATOM 635 N N . ARG A 1 92 ? -2.738 -6.027 4.583 1.00 95.44 92 ARG A N 1
ATOM 636 C CA . ARG A 1 92 ? -2.717 -7.052 3.527 1.00 95.44 92 ARG A CA 1
ATOM 637 C C . ARG A 1 92 ? -2.815 -6.471 2.116 1.00 95.44 92 ARG A C 1
ATOM 639 O O . ARG A 1 92 ? -2.266 -7.043 1.177 1.00 95.44 92 ARG A O 1
ATOM 646 N N . ALA A 1 93 ? -3.522 -5.353 1.940 1.00 96.12 93 ALA A N 1
ATOM 647 C CA . ALA A 1 93 ? -3.537 -4.623 0.672 1.00 96.12 93 ALA A CA 1
ATOM 648 C C . ALA A 1 93 ? -2.187 -3.940 0.393 1.00 96.12 93 ALA A C 1
ATOM 650 O O . ALA A 1 93 ? -1.739 -3.892 -0.753 1.00 96.12 93 ALA A O 1
ATOM 651 N N . HIS A 1 94 ? -1.542 -3.413 1.437 1.00 96.56 94 HIS A N 1
ATOM 652 C CA . HIS A 1 94 ? -0.215 -2.803 1.356 1.00 96.56 94 HIS A CA 1
ATOM 653 C C . HIS A 1 94 ? 0.867 -3.826 0.995 1.00 96.56 94 HIS A C 1
ATOM 655 O O . HIS A 1 94 ? 1.621 -3.590 0.048 1.00 96.56 94 HIS A O 1
ATOM 661 N N . ASP A 1 95 ? 0.862 -4.989 1.651 1.00 94.81 95 ASP A N 1
ATOM 662 C CA . ASP A 1 95 ? 1.771 -6.102 1.359 1.00 94.81 95 ASP A CA 1
ATOM 663 C C . ASP A 1 95 ? 1.626 -6.580 -0.091 1.00 94.81 95 ASP A C 1
ATOM 665 O O . ASP A 1 95 ? 2.627 -6.715 -0.793 1.00 94.81 95 ASP A O 1
ATOM 669 N N . LEU A 1 96 ? 0.390 -6.703 -0.596 1.00 95.38 96 LEU A N 1
ATOM 670 C CA . LEU A 1 96 ? 0.141 -7.019 -2.006 1.00 95.38 96 LEU A CA 1
ATOM 671 C C . LEU A 1 96 ? 0.795 -5.998 -2.952 1.00 95.38 96 LEU A C 1
ATOM 673 O O . LEU A 1 96 ? 1.402 -6.370 -3.958 1.00 95.38 96 LEU A O 1
ATOM 677 N N . GLY A 1 97 ? 0.684 -4.705 -2.639 1.00 95.94 97 GLY A N 1
ATOM 678 C CA . GLY A 1 97 ? 1.356 -3.653 -3.396 1.00 95.94 97 GLY A CA 1
ATOM 679 C C . GLY A 1 97 ? 2.876 -3.821 -3.382 1.00 95.94 97 GLY A C 1
ATOM 680 O O . GLY A 1 97 ? 3.521 -3.717 -4.424 1.00 95.94 97 GLY A O 1
ATOM 681 N N . TYR A 1 98 ? 3.459 -4.115 -2.221 1.00 95.81 98 TYR A N 1
ATOM 682 C CA . TYR A 1 98 ? 4.898 -4.342 -2.073 1.00 95.81 98 TYR A CA 1
ATOM 683 C C . TYR A 1 98 ? 5.376 -5.588 -2.820 1.00 95.81 98 TYR A C 1
ATOM 685 O O . TYR A 1 98 ? 6.449 -5.558 -3.430 1.00 95.81 98 TYR A O 1
ATOM 693 N N . ASP A 1 99 ? 4.578 -6.647 -2.847 1.00 94.56 99 ASP A N 1
ATOM 694 C CA . ASP A 1 99 ? 4.876 -7.853 -3.609 1.00 94.56 99 ASP A CA 1
ATOM 695 C C . ASP A 1 99 ? 4.878 -7.591 -5.113 1.00 94.56 99 ASP A C 1
ATOM 697 O O . ASP A 1 99 ? 5.772 -8.076 -5.806 1.00 94.56 99 ASP A O 1
ATOM 701 N N . LEU A 1 100 ? 3.974 -6.748 -5.624 1.00 95.50 100 LEU A N 1
ATOM 702 C CA . LEU A 1 100 ? 4.020 -6.300 -7.022 1.00 95.50 100 LEU A CA 1
ATOM 703 C C . LEU A 1 100 ? 5.324 -5.546 -7.336 1.00 95.50 100 LEU A C 1
ATOM 705 O O . LEU A 1 100 ? 5.907 -5.751 -8.401 1.00 95.50 100 LEU A O 1
ATOM 709 N N . LEU A 1 101 ? 5.836 -4.723 -6.409 1.00 95.69 101 LEU A N 1
ATOM 710 C CA . LEU A 1 101 ? 7.130 -4.044 -6.591 1.00 95.69 101 LEU A CA 1
ATOM 711 C C . LEU A 1 101 ? 8.295 -5.037 -6.656 1.00 95.69 101 LEU A C 1
ATOM 713 O O . LEU A 1 101 ? 9.193 -4.886 -7.489 1.00 95.69 101 LEU A O 1
ATOM 717 N N . ARG A 1 102 ? 8.296 -6.045 -5.776 1.00 93.75 102 ARG A N 1
ATOM 718 C CA . ARG A 1 102 ? 9.330 -7.091 -5.742 1.00 93.75 102 ARG A CA 1
ATOM 719 C C . ARG A 1 102 ? 9.277 -7.965 -6.987 1.00 93.75 102 ARG A C 1
ATOM 721 O O . ARG A 1 102 ? 10.324 -8.262 -7.556 1.00 93.75 102 ARG A O 1
ATOM 728 N N . HIS A 1 103 ? 8.076 -8.316 -7.437 1.00 93.19 103 HIS A N 1
ATOM 729 C CA . HIS A 1 103 ? 7.852 -9.064 -8.670 1.00 93.19 103 HIS A CA 1
ATOM 730 C C . HIS A 1 103 ? 8.388 -8.318 -9.889 1.00 93.19 103 HIS A C 1
ATOM 732 O O . HIS A 1 103 ? 9.219 -8.856 -10.616 1.00 93.19 103 HIS A O 1
ATOM 738 N N . ALA A 1 104 ? 8.007 -7.051 -10.069 1.00 94.31 104 ALA A N 1
ATOM 739 C CA . ALA A 1 104 ? 8.500 -6.213 -11.163 1.00 94.31 104 ALA A CA 1
ATOM 740 C C . ALA A 1 104 ? 10.038 -6.139 -11.183 1.00 94.31 104 ALA A C 1
ATOM 742 O O . ALA A 1 104 ? 10.672 -6.243 -12.234 1.00 94.31 104 ALA A O 1
ATOM 743 N N . ALA A 1 105 ? 10.656 -6.015 -10.005 1.00 92.88 105 ALA A N 1
ATOM 744 C CA . ALA A 1 105 ? 12.107 -6.013 -9.863 1.00 92.88 105 ALA A CA 1
ATOM 745 C C . ALA A 1 105 ? 12.745 -7.361 -10.232 1.00 92.88 105 ALA A C 1
ATOM 747 O O . ALA A 1 105 ? 13.756 -7.376 -10.934 1.00 92.88 105 ALA A O 1
ATOM 748 N N . ALA A 1 106 ? 12.150 -8.481 -9.809 1.00 91.44 106 ALA A N 1
ATOM 749 C CA . ALA A 1 106 ? 12.606 -9.829 -10.155 1.00 91.44 106 ALA A CA 1
ATOM 750 C C . ALA A 1 106 ? 12.516 -10.107 -11.666 1.00 91.44 106 ALA A C 1
ATOM 752 O O . ALA A 1 106 ? 13.371 -10.796 -12.218 1.00 91.44 106 ALA A O 1
ATOM 753 N N . GLN A 1 107 ? 11.536 -9.505 -12.342 1.00 90.94 107 GLN A N 1
ATOM 754 C CA . GLN A 1 107 ? 11.354 -9.564 -13.796 1.00 90.94 107 GLN A CA 1
ATOM 755 C C . GLN A 1 107 ? 12.296 -8.619 -14.569 1.00 90.94 107 GLN A C 1
ATOM 757 O O . GLN A 1 107 ? 12.298 -8.613 -15.799 1.00 90.94 107 GLN A O 1
ATOM 762 N N . GLY A 1 108 ? 13.109 -7.816 -13.871 1.00 92.25 108 GLY A N 1
ATOM 763 C CA . GLY A 1 108 ? 14.052 -6.871 -14.475 1.00 92.25 108 GLY A CA 1
ATOM 764 C C . GLY A 1 108 ? 13.454 -5.514 -14.862 1.00 92.25 108 GLY A C 1
ATOM 765 O O . GLY A 1 108 ? 14.164 -4.696 -15.445 1.00 92.25 108 GLY A O 1
ATOM 766 N N . GLY A 1 109 ? 12.193 -5.246 -14.511 1.00 94.12 109 GLY A N 1
ATOM 767 C CA . GLY A 1 109 ? 11.495 -3.980 -14.752 1.00 94.12 109 GLY A CA 1
ATOM 768 C C . GLY A 1 109 ? 11.053 -3.289 -13.457 1.00 94.12 109 GLY A C 1
ATOM 769 O O . GLY A 1 109 ? 9.855 -3.055 -13.292 1.00 94.12 109 GLY A O 1
ATOM 770 N N . PRO A 1 110 ? 11.964 -2.971 -12.511 1.00 94.25 110 PRO A N 1
ATOM 771 C CA . PRO A 1 110 ? 11.587 -2.354 -11.241 1.00 94.25 110 PRO A CA 1
ATOM 772 C C . PRO A 1 110 ? 10.862 -1.022 -11.462 1.00 94.25 110 PRO A C 1
ATOM 774 O O . PRO A 1 110 ? 11.328 -0.162 -12.218 1.00 94.25 110 PRO A O 1
ATOM 777 N N . LEU A 1 111 ? 9.749 -0.838 -10.752 1.00 95.06 111 LEU A N 1
ATOM 778 C CA . LEU A 1 111 ? 8.985 0.405 -10.797 1.00 95.06 111 LEU A CA 1
ATOM 779 C C . LEU A 1 111 ? 9.714 1.540 -10.075 1.00 95.06 111 LEU A C 1
ATOM 781 O O . LEU A 1 111 ? 10.502 1.320 -9.149 1.00 95.06 111 LEU A O 1
ATOM 785 N N . GLY A 1 112 ? 9.436 2.768 -10.500 1.00 93.31 112 GLY A N 1
ATOM 786 C CA . GLY A 1 112 ? 10.037 3.964 -9.939 1.00 93.31 112 GLY A CA 1
ATOM 787 C C . GLY A 1 112 ? 9.475 4.328 -8.563 1.00 93.31 112 GLY A C 1
ATOM 788 O O . GLY A 1 112 ? 8.470 3.770 -8.113 1.00 93.31 112 GLY A O 1
ATOM 789 N N . PRO A 1 113 ? 10.072 5.338 -7.900 1.00 94.81 113 PRO A N 1
ATOM 790 C CA . PRO A 1 113 ? 9.652 5.815 -6.578 1.00 94.81 113 PRO A CA 1
ATOM 791 C C . PRO A 1 113 ? 8.168 6.168 -6.443 1.00 94.81 113 PRO A C 1
ATOM 793 O O . PRO A 1 113 ? 7.635 6.178 -5.333 1.00 94.81 113 PRO A O 1
ATOM 796 N N . TRP A 1 114 ? 7.508 6.490 -7.558 1.00 96.12 114 TRP A N 1
ATOM 797 C CA . TRP A 1 114 ? 6.083 6.800 -7.599 1.00 96.12 114 TRP A CA 1
ATOM 798 C C . TRP A 1 114 ? 5.237 5.638 -7.061 1.00 96.12 114 TRP A C 1
ATOM 800 O O . TRP A 1 114 ? 4.283 5.876 -6.325 1.00 96.12 114 TRP A O 1
ATOM 810 N N . ALA A 1 115 ? 5.616 4.394 -7.369 1.00 97.56 115 ALA A N 1
ATOM 811 C CA . ALA A 1 115 ? 4.805 3.217 -7.087 1.00 97.56 115 ALA A CA 1
ATOM 812 C C . ALA A 1 115 ? 4.742 2.942 -5.584 1.00 97.56 115 ALA A C 1
ATOM 814 O O . ALA A 1 115 ? 3.662 2.819 -5.011 1.00 97.56 115 ALA A O 1
ATOM 815 N N . ARG A 1 116 ? 5.901 2.952 -4.912 1.00 97.50 116 ARG A N 1
ATOM 816 C CA . ARG A 1 116 ? 5.967 2.784 -3.456 1.00 97.50 116 ARG A CA 1
ATOM 817 C C . ARG A 1 116 ? 5.263 3.911 -2.705 1.00 97.50 116 ARG A C 1
ATOM 819 O O . ARG A 1 116 ? 4.567 3.639 -1.737 1.00 97.50 116 ARG A O 1
ATOM 826 N N . ARG A 1 117 ? 5.394 5.157 -3.172 1.00 97.38 117 ARG A N 1
ATOM 827 C CA . ARG A 1 117 ? 4.671 6.299 -2.587 1.00 97.38 117 ARG A CA 1
ATOM 828 C C . ARG A 1 117 ? 3.163 6.127 -2.696 1.00 97.38 117 ARG A C 1
ATOM 830 O O . ARG A 1 117 ? 2.476 6.287 -1.698 1.00 97.38 117 ARG A O 1
ATOM 837 N N . ALA A 1 118 ? 2.664 5.748 -3.870 1.00 98.19 118 ALA A N 1
ATOM 838 C CA . ALA A 1 118 ? 1.236 5.534 -4.078 1.00 98.19 118 ALA A CA 1
ATOM 839 C C . ALA A 1 118 ? 0.683 4.426 -3.164 1.00 98.19 118 ALA A C 1
ATOM 841 O O . ALA A 1 118 ? -0.407 4.572 -2.612 1.00 98.19 118 ALA A O 1
ATOM 842 N N . ILE A 1 119 ? 1.447 3.344 -2.973 1.00 98.31 119 ILE A N 1
ATOM 843 C CA . ILE A 1 119 ? 1.088 2.236 -2.077 1.00 98.31 119 ILE A CA 1
ATOM 844 C C . ILE A 1 119 ? 1.062 2.692 -0.611 1.00 98.31 119 ILE A C 1
ATOM 846 O O . ILE A 1 119 ? 0.079 2.438 0.083 1.00 98.31 119 ILE A O 1
ATOM 850 N N . ASP A 1 120 ? 2.095 3.399 -0.147 1.00 97.56 120 ASP A N 1
ATOM 851 C CA . ASP A 1 120 ? 2.171 3.894 1.235 1.00 97.56 120 ASP A CA 1
ATOM 852 C C . ASP A 1 120 ? 1.067 4.932 1.524 1.00 97.56 120 ASP A C 1
ATOM 854 O O . ASP A 1 120 ? 0.387 4.866 2.547 1.00 97.56 120 ASP A O 1
ATOM 858 N N . GLU A 1 121 ? 0.799 5.843 0.586 1.00 97.62 121 GLU A N 1
ATOM 859 C CA . GLU A 1 121 ? -0.303 6.804 0.695 1.00 97.62 121 GLU A CA 1
ATOM 860 C C . GLU A 1 121 ? -1.676 6.113 0.704 1.00 97.62 121 GLU A C 1
ATOM 862 O O . GLU A 1 121 ? -2.598 6.560 1.393 1.00 97.62 121 GLU A O 1
ATOM 867 N N . GLN A 1 122 ? -1.841 5.025 -0.055 1.00 98.00 122 GLN A N 1
ATOM 868 C CA . GLN A 1 122 ? -3.074 4.240 -0.038 1.00 98.00 122 GLN A CA 1
ATOM 869 C C . GLN A 1 122 ? -3.253 3.493 1.287 1.00 98.00 122 GLN A C 1
ATOM 871 O O . GLN A 1 122 ? -4.378 3.451 1.791 1.00 98.00 122 GLN A O 1
ATOM 876 N N . LEU A 1 123 ? -2.174 2.977 1.886 1.00 97.00 123 LEU A N 1
ATOM 877 C CA . LEU A 1 123 ? -2.208 2.417 3.238 1.00 97.00 123 LEU A CA 1
ATOM 878 C C . LEU A 1 123 ? -2.684 3.471 4.243 1.00 97.00 123 LEU A C 1
ATOM 880 O O . LEU A 1 123 ? -3.609 3.200 5.004 1.00 97.00 123 LEU A O 1
ATOM 884 N N . ALA A 1 124 ? -2.128 4.685 4.214 1.00 97.06 124 ALA A N 1
ATOM 885 C CA . ALA A 1 124 ? -2.547 5.766 5.108 1.00 97.06 124 ALA A CA 1
ATOM 886 C C . ALA A 1 124 ? -4.055 6.067 4.991 1.00 97.06 124 ALA A C 1
ATOM 888 O O . ALA A 1 124 ? -4.750 6.224 6.001 1.00 97.06 124 ALA A O 1
ATOM 889 N N . ARG A 1 125 ? -4.587 6.086 3.758 1.00 97.44 125 ARG A N 1
ATOM 890 C CA . ARG A 1 125 ? -6.030 6.242 3.500 1.00 97.44 125 ARG A CA 1
ATOM 891 C C . ARG A 1 125 ? -6.847 5.082 4.066 1.00 97.44 125 ARG A C 1
ATOM 893 O O . ARG A 1 125 ? -7.844 5.330 4.740 1.00 97.44 125 ARG A O 1
ATOM 900 N N . ASP A 1 126 ? -6.434 3.840 3.820 1.00 96.62 126 ASP A N 1
ATOM 901 C CA . ASP A 1 126 ? -7.150 2.649 4.292 1.00 96.62 126 ASP A CA 1
ATOM 902 C C . ASP A 1 126 ? -7.132 2.532 5.828 1.00 96.62 126 ASP A C 1
ATOM 904 O O . ASP A 1 126 ? -8.162 2.217 6.423 1.00 96.62 126 ASP A O 1
ATOM 908 N N . LEU A 1 127 ? -6.013 2.859 6.485 1.00 96.06 127 LEU A N 1
ATOM 909 C CA . LEU A 1 127 ? -5.913 2.907 7.949 1.00 96.06 127 LEU A CA 1
ATOM 910 C C . LEU A 1 127 ? -6.834 3.975 8.547 1.00 96.06 127 LEU A C 1
ATOM 912 O O . LEU A 1 127 ? -7.496 3.734 9.555 1.00 96.06 127 LEU A O 1
ATOM 916 N N . SER A 1 128 ? -6.897 5.154 7.922 1.00 96.69 128 SER A N 1
ATOM 917 C CA . SER A 1 128 ? -7.807 6.218 8.351 1.00 96.69 128 SER A CA 1
ATOM 918 C C . SER A 1 128 ? -9.273 5.807 8.185 1.00 96.69 128 SER A C 1
ATOM 920 O O . SER A 1 128 ? -10.065 6.001 9.106 1.00 96.69 128 SER A O 1
ATOM 922 N N . ALA A 1 129 ? -9.626 5.182 7.056 1.00 95.50 129 ALA A N 1
ATOM 923 C CA . ALA A 1 129 ? -10.979 4.690 6.789 1.00 95.50 129 ALA A CA 1
ATOM 924 C C . ALA A 1 129 ? -11.408 3.601 7.790 1.00 95.50 129 ALA A C 1
ATOM 926 O O . ALA A 1 129 ? -12.527 3.619 8.298 1.00 95.50 129 ALA A O 1
ATOM 927 N N . ALA A 1 130 ? -10.497 2.696 8.162 1.00 95.12 130 ALA A N 1
ATOM 928 C CA . ALA A 1 130 ? -10.748 1.679 9.186 1.00 95.12 130 ALA A CA 1
ATOM 929 C C . ALA A 1 130 ? -11.074 2.268 10.575 1.00 95.12 130 ALA A C 1
ATOM 931 O O . ALA A 1 130 ? -11.627 1.576 11.432 1.00 95.12 130 ALA A O 1
ATOM 932 N N . CYS A 1 131 ? -10.741 3.540 10.808 1.00 96.56 131 CYS A N 1
ATOM 933 C CA . CYS A 1 131 ? -11.006 4.240 12.057 1.00 96.56 131 CYS A CA 1
ATOM 934 C C . CYS A 1 131 ? -12.318 5.033 12.085 1.00 96.56 131 CYS A C 1
ATOM 936 O O . CYS A 1 131 ? -12.669 5.516 13.161 1.00 96.56 131 CYS A O 1
ATOM 938 N N . GLU A 1 132 ? -13.059 5.152 10.976 1.00 95.06 132 GLU A N 1
ATOM 939 C CA . GLU A 1 132 ? -14.246 6.023 10.873 1.00 95.06 132 GLU A CA 1
ATOM 940 C C . GLU A 1 132 ? -15.318 5.727 11.931 1.00 95.06 132 GLU A C 1
ATOM 942 O O . GLU A 1 132 ? -15.908 6.642 12.503 1.00 95.06 132 GLU A O 1
ATOM 947 N N . THR A 1 133 ? -15.548 4.450 12.237 1.00 90.56 133 THR A N 1
ATOM 948 C CA . THR A 1 133 ? -16.501 4.011 13.272 1.00 90.56 133 THR A CA 1
ATOM 949 C C . THR A 1 133 ? -15.820 3.684 14.604 1.00 90.56 133 THR A C 1
ATOM 951 O O . THR A 1 133 ? -16.435 3.116 15.508 1.00 90.56 133 THR A O 1
ATOM 954 N N . GLY A 1 134 ? -14.523 3.969 14.711 1.00 87.56 134 GLY A N 1
ATOM 955 C CA . GLY A 1 134 ? -13.669 3.603 15.827 1.00 87.56 134 GLY A CA 1
ATOM 956 C C . GLY A 1 134 ? -13.518 4.708 16.879 1.00 87.56 134 GLY A C 1
ATOM 957 O O . GLY A 1 134 ? -13.981 5.837 16.731 1.00 87.56 134 GLY A O 1
ATOM 958 N N . PRO A 1 135 ? -12.835 4.404 17.991 1.00 90.69 135 PRO A N 1
ATOM 959 C CA . PRO A 1 135 ? -12.482 5.403 18.992 1.00 90.69 135 PRO A CA 1
ATOM 960 C C . PRO A 1 135 ? -11.397 6.354 18.461 1.00 90.69 135 PRO A C 1
ATOM 962 O O . PRO A 1 135 ? -10.536 5.934 17.696 1.00 90.69 135 PRO A O 1
ATOM 965 N N . ALA A 1 136 ? -11.326 7.589 18.974 1.00 90.00 136 ALA A N 1
ATOM 966 C CA . ALA A 1 136 ? -10.326 8.587 18.550 1.00 90.00 136 ALA A CA 1
ATOM 967 C C . ALA A 1 136 ? -8.862 8.091 18.601 1.00 90.00 136 ALA A C 1
ATOM 969 O O . ALA A 1 136 ? -8.035 8.479 17.778 1.00 90.00 136 ALA A O 1
ATOM 970 N N . ARG A 1 137 ? -8.541 7.178 19.532 1.00 90.62 137 ARG A N 1
ATOM 971 C CA . ARG A 1 137 ? -7.217 6.530 19.619 1.00 90.62 137 ARG A CA 1
ATOM 972 C C . ARG A 1 137 ? -6.835 5.731 18.364 1.00 90.62 137 ARG A C 1
ATOM 974 O O . ARG A 1 137 ? -5.652 5.521 18.137 1.00 90.62 137 ARG A O 1
ATOM 981 N N . CYS A 1 138 ? -7.808 5.292 17.566 1.00 94.12 138 CYS A N 1
ATOM 982 C CA . CYS A 1 138 ? -7.571 4.579 16.315 1.00 94.12 138 CYS A CA 1
ATOM 983 C C . CYS A 1 138 ? -6.807 5.464 15.325 1.00 94.12 138 CYS A C 1
ATOM 985 O O . CYS A 1 138 ? -5.758 5.054 14.844 1.00 94.12 138 CYS A O 1
ATOM 987 N N . HIS A 1 139 ? -7.249 6.709 15.111 1.00 93.88 139 HIS A N 1
ATOM 988 C CA . HIS A 1 139 ? -6.558 7.639 14.210 1.00 93.88 139 HIS A CA 1
ATOM 989 C C . HIS A 1 139 ? -5.134 7.967 14.675 1.00 93.88 139 HIS A C 1
ATOM 991 O O . HIS A 1 139 ? -4.247 8.160 13.850 1.00 93.88 139 HIS A O 1
ATOM 997 N N . VAL A 1 140 ? -4.889 7.983 15.991 1.00 91.94 140 VAL A N 1
ATOM 998 C CA . VAL A 1 140 ? -3.528 8.137 16.530 1.00 91.94 140 VAL A CA 1
ATOM 999 C C . VAL A 1 140 ? -2.651 6.949 16.129 1.00 91.94 140 VAL A C 1
ATOM 1001 O O . VAL A 1 140 ? -1.535 7.152 15.663 1.00 91.94 140 VAL A O 1
ATOM 1004 N N . LEU A 1 141 ? -3.153 5.717 16.269 1.00 91.56 141 LEU A N 1
ATOM 1005 C CA . LEU A 1 141 ? -2.424 4.513 15.855 1.00 91.56 141 LEU A CA 1
ATOM 1006 C C . LEU A 1 141 ? -2.220 4.459 14.336 1.00 91.56 141 LEU A C 1
ATOM 1008 O O . LEU A 1 141 ? -1.123 4.127 13.898 1.00 91.56 141 LEU A O 1
ATOM 1012 N N . ALA A 1 142 ? -3.227 4.847 13.547 1.00 93.88 142 ALA A N 1
ATOM 1013 C CA . ALA A 1 142 ? -3.120 4.958 12.093 1.00 93.88 142 ALA A CA 1
ATOM 1014 C C . ALA A 1 142 ? -2.006 5.936 11.683 1.00 93.88 142 ALA A C 1
ATOM 1016 O O . ALA A 1 142 ? -1.155 5.590 10.870 1.00 93.88 142 ALA A O 1
ATOM 1017 N N . GLY A 1 143 ? -1.956 7.123 12.300 1.00 92.44 143 GLY A N 1
ATOM 1018 C CA . GLY A 1 143 ? -0.913 8.115 12.022 1.00 92.44 143 GLY A CA 1
ATOM 1019 C C . GLY A 1 143 ? 0.491 7.668 12.444 1.00 92.44 143 GLY A C 1
ATOM 1020 O O . GLY A 1 143 ? 1.468 7.987 11.773 1.00 92.44 143 GLY A O 1
AT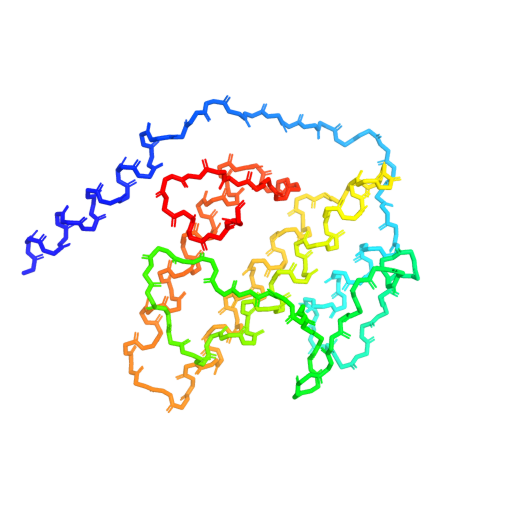OM 1021 N N . VAL A 1 144 ? 0.616 6.904 13.535 1.00 90.38 144 VAL A N 1
ATOM 1022 C CA . VAL A 1 144 ? 1.906 6.314 13.934 1.00 90.38 144 VAL A CA 1
ATOM 1023 C C . VAL A 1 144 ? 2.353 5.247 12.935 1.00 90.38 144 VAL A C 1
ATOM 1025 O O . VAL A 1 144 ? 3.522 5.243 12.554 1.00 90.38 144 VAL A O 1
ATOM 1028 N N . ALA A 1 145 ? 1.447 4.367 12.502 1.00 90.56 145 ALA A N 1
ATOM 1029 C CA . ALA A 1 145 ? 1.753 3.336 11.513 1.00 90.56 145 ALA A CA 1
ATOM 1030 C C . ALA A 1 145 ? 2.205 3.953 10.178 1.00 90.56 145 ALA A C 1
ATOM 1032 O O . ALA A 1 145 ? 3.262 3.583 9.669 1.00 90.56 145 ALA A O 1
ATOM 1033 N N . ASP A 1 146 ? 1.474 4.953 9.677 1.00 93.12 146 ASP A N 1
ATOM 1034 C CA . ASP A 1 146 ? 1.842 5.719 8.479 1.00 93.12 146 ASP A CA 1
ATOM 1035 C C . ASP A 1 146 ? 3.238 6.352 8.608 1.00 93.12 146 ASP A C 1
ATOM 1037 O O . ASP A 1 146 ? 4.107 6.140 7.763 1.00 93.12 146 ASP A O 1
ATOM 1041 N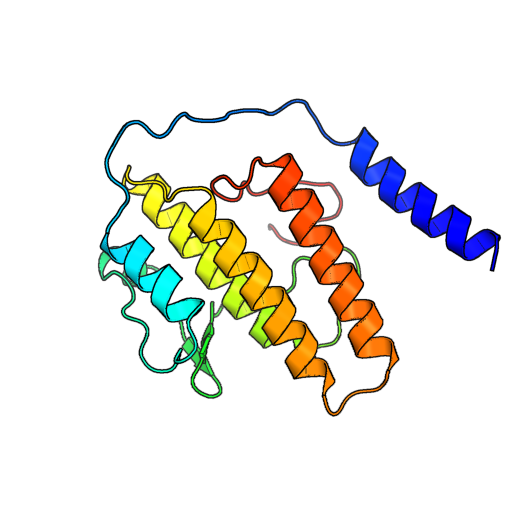 N . LEU A 1 147 ? 3.516 7.039 9.723 1.00 90.75 147 LEU A N 1
ATOM 1042 C CA . LEU A 1 147 ? 4.823 7.656 9.958 1.00 90.75 147 LEU A CA 1
ATOM 1043 C C . LEU A 1 147 ? 5.969 6.633 9.937 1.00 90.75 147 LEU A C 1
ATOM 1045 O O . LEU A 1 147 ? 7.028 6.907 9.367 1.00 90.75 147 LEU A O 1
ATOM 1049 N N . VAL A 1 148 ? 5.783 5.467 10.561 1.00 88.69 148 VAL A N 1
ATOM 1050 C CA . VAL A 1 148 ? 6.803 4.407 10.588 1.00 88.69 148 VAL A CA 1
ATOM 1051 C C . VAL A 1 148 ? 7.087 3.898 9.175 1.00 88.69 148 VAL A C 1
ATOM 1053 O O . VAL A 1 148 ? 8.257 3.799 8.790 1.00 88.69 148 VAL A O 1
ATOM 1056 N N . VAL A 1 149 ? 6.044 3.629 8.385 1.00 90.56 149 VAL A N 1
ATOM 1057 C CA . VAL A 1 149 ? 6.187 3.192 6.989 1.00 90.56 149 VAL A CA 1
ATOM 1058 C C . VAL A 1 149 ? 6.865 4.277 6.154 1.00 90.56 149 VAL A C 1
ATOM 1060 O O . VAL A 1 149 ? 7.850 3.990 5.477 1.00 90.56 149 VAL A O 1
ATOM 1063 N N . ALA A 1 150 ? 6.436 5.535 6.263 1.00 90.75 150 ALA A N 1
ATOM 1064 C CA . ALA A 1 150 ? 7.006 6.655 5.519 1.00 90.75 150 ALA A CA 1
ATOM 1065 C C . ALA A 1 150 ? 8.498 6.872 5.824 1.00 90.75 150 ALA A C 1
ATOM 1067 O O . ALA A 1 150 ? 9.297 7.078 4.906 1.00 90.75 150 ALA A O 1
ATOM 1068 N N . VAL A 1 151 ? 8.909 6.787 7.095 1.00 88.38 151 VAL A N 1
ATOM 1069 C CA . VAL A 1 151 ? 10.326 6.883 7.490 1.00 88.38 151 VAL A CA 1
ATOM 1070 C C . VAL A 1 151 ? 11.123 5.705 6.929 1.00 88.38 151 VAL A C 1
ATOM 1072 O O . VAL A 1 151 ? 12.218 5.908 6.396 1.00 88.38 151 VAL A O 1
ATOM 1075 N N . ASN A 1 152 ? 10.576 4.489 6.996 1.00 87.81 152 ASN A N 1
ATOM 1076 C CA . ASN A 1 152 ? 11.207 3.302 6.429 1.00 87.81 152 ASN A CA 1
ATOM 1077 C C . ASN A 1 152 ? 11.393 3.425 4.907 1.00 87.81 152 ASN A C 1
ATOM 1079 O O . ASN A 1 152 ? 12.488 3.201 4.387 1.00 87.81 152 ASN A O 1
ATOM 1083 N N . SER A 1 153 ? 10.348 3.844 4.197 1.00 89.81 153 SER A N 1
ATOM 1084 C CA . SER A 1 153 ? 10.368 4.051 2.752 1.00 89.81 153 SER A CA 1
ATOM 1085 C C . SER A 1 153 ? 11.324 5.160 2.341 1.00 89.81 153 SER A C 1
ATOM 1087 O O . SER A 1 153 ? 12.115 4.969 1.417 1.00 89.81 153 SER A O 1
ATOM 1089 N N . TRP A 1 154 ? 11.349 6.282 3.063 1.00 90.25 154 TRP A N 1
ATOM 1090 C CA . TRP A 1 154 ? 12.329 7.346 2.847 1.00 90.25 154 TRP A CA 1
ATOM 1091 C C . TRP A 1 154 ? 13.769 6.852 3.026 1.00 90.25 154 TRP A C 1
ATOM 1093 O O . TRP A 1 154 ? 14.618 7.116 2.169 1.00 90.25 154 TRP A O 1
ATOM 1103 N N . ARG A 1 155 ? 14.044 6.095 4.096 1.00 88.19 155 ARG A N 1
ATOM 1104 C CA . ARG A 1 155 ? 15.368 5.510 4.359 1.00 88.19 155 ARG A CA 1
ATOM 1105 C C . ARG A 1 155 ? 15.796 4.559 3.240 1.00 88.19 155 ARG A C 1
ATOM 1107 O O . ARG A 1 155 ? 16.953 4.592 2.830 1.00 88.19 155 ARG A O 1
ATOM 1114 N N . GLN A 1 156 ? 14.863 3.775 2.704 1.00 87.06 156 GLN A N 1
ATOM 1115 C CA . GLN A 1 156 ? 15.083 2.889 1.555 1.00 87.06 156 GLN A CA 1
ATOM 1116 C C . GLN A 1 156 ? 15.011 3.619 0.197 1.00 87.06 156 GLN A C 1
ATOM 1118 O O . GLN A 1 156 ? 14.991 2.984 -0.859 1.00 87.06 156 GLN A O 1
ATOM 1123 N N . GLY A 1 157 ? 14.967 4.956 0.187 1.00 86.88 157 GLY A N 1
ATOM 1124 C CA . GLY A 1 157 ? 14.986 5.762 -1.035 1.00 86.88 157 GLY A CA 1
ATOM 1125 C C . GLY A 1 157 ? 13.750 5.590 -1.918 1.00 86.88 157 GLY A C 1
ATOM 1126 O O . GLY A 1 157 ? 13.837 5.843 -3.116 1.00 86.88 157 GLY A O 1
ATOM 1127 N N . TRP A 1 158 ? 12.624 5.154 -1.346 1.00 90.19 158 TRP A N 1
ATOM 1128 C CA . TRP A 1 158 ? 11.385 4.815 -2.056 1.00 90.19 158 TRP A CA 1
ATOM 1129 C C . TRP A 1 158 ? 11.559 3.719 -3.120 1.00 90.19 158 TRP A C 1
ATOM 1131 O O . TRP A 1 158 ? 10.742 3.603 -4.028 1.00 90.19 158 TRP A O 1
ATOM 1141 N N . SER A 1 159 ? 12.628 2.927 -3.017 1.00 88.81 159 SER A N 1
ATOM 1142 C CA . SER A 1 159 ? 12.922 1.821 -3.929 1.00 88.81 159 SER A CA 1
ATOM 1143 C C . SER A 1 159 ? 12.133 0.559 -3.562 1.00 88.81 159 SER A C 1
ATOM 1145 O O . SER A 1 159 ? 11.324 0.574 -2.630 1.00 88.81 159 SER A O 1
ATOM 1147 N N . VAL A 1 160 ? 12.369 -0.535 -4.290 1.00 90.38 160 VAL A N 1
ATOM 1148 C CA . VAL A 1 160 ? 11.779 -1.853 -4.015 1.00 90.38 160 VAL A CA 1
ATOM 1149 C C . VAL A 1 160 ? 11.969 -2.210 -2.528 1.00 90.38 160 VAL A C 1
ATOM 1151 O O . VAL A 1 160 ? 13.100 -2.160 -2.039 1.00 90.38 160 VAL A O 1
ATOM 1154 N N . PRO A 1 161 ? 10.895 -2.541 -1.789 1.00 87.00 161 PRO A N 1
ATOM 1155 C CA . PRO A 1 161 ? 10.975 -2.824 -0.361 1.00 87.00 161 PRO A CA 1
ATOM 1156 C C . PRO A 1 161 ? 11.886 -4.014 -0.058 1.00 87.00 161 PRO A C 1
ATOM 1158 O O . PRO A 1 161 ? 11.611 -5.147 -0.464 1.00 87.00 161 PRO A O 1
ATOM 1161 N N . VAL A 1 162 ? 12.947 -3.759 0.706 1.00 81.94 162 VAL A N 1
ATOM 1162 C CA . VAL A 1 162 ? 13.863 -4.797 1.190 1.00 81.94 162 VAL A CA 1
ATOM 1163 C C . VAL A 1 162 ? 13.310 -5.376 2.489 1.00 81.94 162 VAL A C 1
ATOM 1165 O O . VAL A 1 162 ? 12.902 -4.616 3.371 1.00 81.94 162 VAL A O 1
ATOM 1168 N N . VAL A 1 163 ? 13.287 -6.707 2.597 1.00 72.19 163 VAL A N 1
ATOM 1169 C CA . VAL A 1 163 ? 12.958 -7.403 3.849 1.00 72.19 163 VAL A CA 1
ATOM 1170 C C . VAL A 1 163 ? 14.098 -7.173 4.837 1.00 72.19 163 VAL A C 1
ATOM 1172 O O . VAL A 1 163 ? 15.255 -7.463 4.537 1.00 72.19 163 VAL A O 1
ATOM 1175 N N . GLU A 1 164 ? 13.781 -6.631 6.009 1.00 57.56 164 GLU A N 1
ATOM 1176 C CA . GLU A 1 164 ? 14.768 -6.404 7.060 1.00 57.56 164 GLU A CA 1
ATOM 1177 C C . GLU A 1 164 ? 14.659 -7.489 8.122 1.00 57.56 164 GLU A C 1
ATOM 1179 O O . GLU A 1 164 ? 13.659 -7.581 8.830 1.00 57.56 164 GLU A O 1
ATOM 1184 N N . HIS A 1 165 ? 15.707 -8.298 8.264 1.00 48.66 165 HIS A N 1
ATOM 1185 C CA . HIS A 1 165 ? 15.821 -9.234 9.377 1.00 48.66 165 HIS A CA 1
ATOM 1186 C C . HIS A 1 165 ? 16.318 -8.465 10.611 1.00 48.66 165 HIS A C 1
ATOM 1188 O O . HIS A 1 165 ? 17.514 -8.224 10.776 1.00 48.66 165 HIS A O 1
ATOM 1194 N N . GLY A 1 166 ? 15.389 -8.016 11.455 1.00 41.12 166 GLY A N 1
ATOM 1195 C CA . GLY A 1 166 ? 15.682 -7.416 12.760 1.00 41.12 166 GLY A CA 1
ATOM 1196 C C . GLY A 1 166 ? 15.356 -8.378 13.910 1.00 41.12 166 GLY A C 1
ATOM 1197 O O . GLY A 1 166 ? 14.516 -9.259 13.736 1.00 41.12 166 GLY A O 1
ATOM 1198 N N . PRO A 1 167 ? 15.923 -8.189 15.120 1.00 34.50 167 PRO A N 1
ATOM 1199 C CA . PRO A 1 167 ? 15.678 -9.064 16.278 1.00 34.50 167 PRO A CA 1
ATOM 1200 C C . PRO A 1 167 ? 14.220 -9.061 16.789 1.00 34.50 167 PRO A C 1
ATOM 1202 O O . PRO A 1 167 ? 13.914 -9.732 17.770 1.00 34.50 167 PRO A O 1
ATOM 1205 N N . PHE A 1 168 ? 13.325 -8.309 16.142 1.00 40.69 168 PHE A N 1
ATOM 1206 C CA . PHE A 1 168 ? 11.919 -8.144 16.514 1.00 40.69 168 PHE A CA 1
ATOM 1207 C C . PHE A 1 168 ? 10.928 -8.624 15.442 1.00 40.69 168 PHE A C 1
ATOM 1209 O O . PHE A 1 168 ? 9.723 -8.483 15.638 1.00 40.69 168 PHE A O 1
ATOM 1216 N N . VAL A 1 169 ? 11.393 -9.215 14.336 1.00 44.84 169 VAL A N 1
ATOM 1217 C CA . VAL A 1 169 ? 10.500 -9.899 13.390 1.00 44.84 169 VAL A CA 1
ATOM 1218 C C . VAL A 1 169 ? 10.221 -11.292 13.950 1.00 44.84 169 VAL A C 1
ATOM 1220 O O . VAL A 1 169 ? 11.055 -12.190 13.857 1.00 44.84 169 VAL A O 1
ATOM 1223 N N . ARG A 1 170 ? 9.059 -11.484 14.586 1.00 35.72 170 ARG A N 1
ATOM 1224 C CA . ARG A 1 170 ? 8.557 -12.840 14.835 1.00 35.72 170 ARG A CA 1
ATOM 1225 C C . ARG A 1 170 ? 7.991 -13.375 13.532 1.00 35.72 170 ARG A C 1
ATOM 1227 O O . ARG A 1 170 ? 6.880 -13.022 13.159 1.00 35.72 170 ARG A O 1
ATOM 1234 N N . GLY A 1 171 ? 8.763 -14.240 12.891 1.00 34.03 171 GLY A N 1
ATOM 1235 C CA . GLY A 1 171 ? 8.298 -15.031 11.766 1.00 34.03 171 GLY A CA 1
ATOM 1236 C C . GLY A 1 171 ? 9.425 -15.374 10.814 1.00 34.03 171 GLY A C 1
ATOM 1237 O O . GLY A 1 171 ? 9.527 -14.743 9.778 1.00 34.03 171 GLY A O 1
ATOM 1238 N N . GLU A 1 172 ? 10.230 -16.370 11.166 1.00 28.30 172 GLU A N 1
ATOM 1239 C CA . GLU A 1 172 ? 10.504 -17.505 10.277 1.00 28.30 172 GLU A CA 1
ATOM 1240 C C . GLU A 1 172 ? 10.669 -18.756 11.162 1.00 28.30 172 GLU A C 1
ATOM 1242 O O . GLU A 1 172 ? 11.015 -18.609 12.342 1.00 28.30 172 GLU A O 1
ATOM 1247 N N . PRO A 1 173 ? 10.342 -19.960 10.664 1.00 36.94 173 PRO A N 1
ATOM 1248 C CA . PRO A 1 173 ? 10.793 -21.195 11.298 1.00 36.94 173 PRO A CA 1
ATOM 1249 C C . PRO A 1 173 ? 12.323 -21.320 11.289 1.00 36.94 173 PRO A C 1
ATOM 1251 O O . PRO A 1 173 ? 12.960 -20.868 10.312 1.00 36.94 173 PRO A O 1
#

Organism: NCBI:txid663603

Secondary structure (DSSP, 8-state):
-HHHHHHHHHHHHHHHHT-----------S---HHHHHHHHHHTSS--TT----TTTTTSSPPEEETTEEE-SS-----SSPPPGGGHHHHHHHHHHHHHHHHHHHTT-PPPHHHHHHHHHHHHHHHHHHTTTS-HHHHHHHHHHHHHHHHHHHHTTT-SPPP---TT-----

Sequence (173 aa):
MTRLLASLAAVLAALFLASGTGRATVAQRGPEDAESARAVAELTGPDRTAVAIPASFAAGDRPVVVGGKLLDPRGSCSSPVDLPASFDDACRAHDLGYDLLRHAAAQGGPLGPWARRAIDEQLARDLSAACETGPARCHVLAGVADLVVAVNSWRQGWSVPVVEHGPFVRGEP

InterPro domains:
  IPR036444 Phospholipase A2 domain superfamily [G3DSA:1.20.90.10] (70-152)
  IPR036444 Phospholipase A2 domain superfamily [SSF48619] (76-145)

pLDDT: mean 81.47, std 18.82, range [28.3, 98.31]